Protein AF-A0A7S0BZM5-F1 (afdb_monomer_lite)

Organism: NCBI:txid420281

Secondary structure (DSSP, 8-state):
-HHHHHHHHHHHHHHHHTTSTTSTT----HHHHHHHHHHHHHHH-TT-HHHHHHHHHHHHHHHHHT---HHHHHHHHHH-HHHHHHHTTT-SS--S--GGGGTT--------

Structure (mmCIF, N/CA/C/O backbone):
data_AF-A0A7S0BZM5-F1
#
_entry.id   AF-A0A7S0BZM5-F1
#
loop_
_atom_site.group_PDB
_atom_site.id
_atom_site.type_symbol
_atom_site.label_atom_id
_atom_site.label_alt_id
_atom_site.label_comp_id
_atom_site.label_asym_id
_atom_site.label_entity_id
_atom_site.label_seq_id
_atom_site.pdbx_PDB_ins_code
_atom_site.Cartn_x
_atom_site.Cartn_y
_atom_site.Cartn_z
_atom_site.occupancy
_atom_site.B_iso_or_equiv
_atom_site.auth_seq_id
_atom_site.auth_comp_id
_atom_site.auth_asym_id
_atom_site.auth_atom_id
_atom_site.pdbx_PDB_model_num
ATOM 1 N N . VAL A 1 1 ? 17.561 -8.204 4.318 1.00 51.75 1 VAL A N 1
ATOM 2 C CA . VAL A 1 1 ? 16.799 -9.298 4.982 1.00 51.75 1 VAL A CA 1
ATOM 3 C C . VAL A 1 1 ? 16.460 -8.998 6.454 1.00 51.75 1 VAL A C 1
ATOM 5 O O . VAL A 1 1 ? 15.329 -9.245 6.838 1.00 51.75 1 VAL A O 1
ATOM 8 N N . LYS A 1 2 ? 17.352 -8.387 7.263 1.00 37.03 2 LYS A N 1
ATOM 9 C CA . LYS A 1 2 ? 17.052 -7.979 8.663 1.00 37.03 2 LYS A CA 1
ATOM 10 C C . LYS A 1 2 ? 15.976 -6.877 8.806 1.00 37.03 2 LYS A C 1
ATOM 12 O O . LYS A 1 2 ? 15.075 -7.032 9.615 1.00 37.03 2 LYS A O 1
ATOM 17 N N . ALA A 1 3 ? 16.009 -5.824 7.982 1.00 40.66 3 ALA A N 1
ATOM 18 C CA . ALA A 1 3 ? 15.032 -4.719 8.043 1.00 40.66 3 ALA A CA 1
ATOM 19 C C . ALA A 1 3 ? 13.592 -5.119 7.660 1.00 40.66 3 ALA A C 1
ATOM 21 O O . ALA A 1 3 ? 12.631 -4.592 8.205 1.00 40.66 3 ALA A O 1
ATOM 22 N N . MET A 1 4 ? 13.443 -6.089 6.752 1.00 46.62 4 MET A N 1
ATOM 23 C CA . MET A 1 4 ? 12.135 -6.615 6.342 1.00 46.62 4 MET A CA 1
ATOM 24 C C . MET A 1 4 ? 11.467 -7.380 7.483 1.00 46.62 4 MET A C 1
ATOM 26 O O . MET A 1 4 ? 10.279 -7.198 7.710 1.00 46.62 4 MET A O 1
ATOM 30 N N . ARG A 1 5 ? 12.266 -8.161 8.225 1.00 43.22 5 ARG A N 1
ATOM 31 C CA . ARG A 1 5 ? 11.837 -8.862 9.433 1.00 43.22 5 ARG A CA 1
ATOM 32 C C . ARG A 1 5 ? 11.367 -7.857 10.482 1.00 43.22 5 ARG A C 1
ATOM 34 O O . ARG A 1 5 ? 10.236 -7.963 10.909 1.00 43.22 5 ARG A O 1
ATOM 41 N N . ILE A 1 6 ? 12.129 -6.784 10.716 1.00 57.06 6 ILE A N 1
ATOM 42 C CA . ILE A 1 6 ? 11.744 -5.692 11.627 1.00 57.06 6 ILE A CA 1
ATOM 43 C C . ILE A 1 6 ? 10.396 -5.057 11.248 1.00 57.06 6 ILE A C 1
ATOM 45 O O . ILE A 1 6 ? 9.588 -4.816 12.126 1.00 57.06 6 ILE A O 1
ATOM 49 N N . ALA A 1 7 ? 10.106 -4.800 9.971 1.00 53.62 7 ALA A N 1
ATOM 50 C CA . ALA A 1 7 ? 8.837 -4.174 9.580 1.00 53.62 7 ALA A CA 1
ATOM 51 C C . ALA A 1 7 ? 7.621 -5.106 9.761 1.00 53.62 7 ALA A C 1
ATOM 53 O O . ALA A 1 7 ? 6.567 -4.666 10.223 1.00 53.62 7 ALA A O 1
ATOM 54 N N . THR A 1 8 ? 7.761 -6.391 9.416 1.00 55.53 8 THR A N 1
ATOM 55 C CA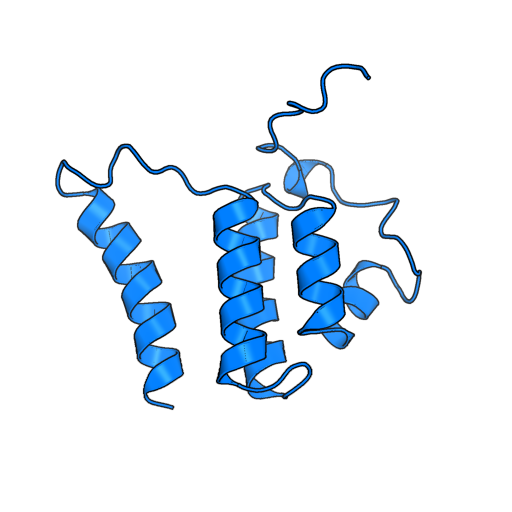 . THR A 1 8 ? 6.720 -7.401 9.672 1.00 55.53 8 THR A CA 1
ATOM 56 C C . THR A 1 8 ? 6.585 -7.732 11.151 1.00 55.53 8 THR A C 1
ATOM 58 O O . THR A 1 8 ? 5.463 -7.897 11.612 1.00 55.53 8 THR A O 1
ATOM 61 N N . ASP A 1 9 ? 7.696 -7.772 11.884 1.00 60.94 9 ASP A N 1
ATOM 62 C CA . ASP A 1 9 ? 7.731 -7.984 13.328 1.00 60.94 9 ASP A CA 1
ATOM 63 C C . ASP A 1 9 ? 7.086 -6.783 14.022 1.00 60.94 9 ASP A C 1
ATOM 65 O O . ASP A 1 9 ? 6.233 -6.984 14.861 1.00 60.94 9 ASP A O 1
ATOM 69 N N . VAL A 1 10 ? 7.331 -5.542 13.583 1.00 65.12 10 VAL A N 1
ATOM 70 C CA . VAL A 1 10 ? 6.640 -4.347 14.098 1.00 65.12 10 VAL A CA 1
ATOM 71 C C . VAL A 1 10 ? 5.140 -4.404 13.820 1.00 65.12 10 VAL A C 1
ATOM 73 O O . VAL A 1 10 ? 4.361 -4.132 14.719 1.00 65.12 10 VAL A O 1
ATOM 76 N N . LEU A 1 11 ? 4.691 -4.780 12.620 1.00 63.09 11 LEU A N 1
ATOM 77 C CA . LEU A 1 11 ? 3.250 -4.901 12.349 1.00 63.09 11 LEU A CA 1
ATOM 78 C C . LEU A 1 11 ? 2.596 -6.032 13.160 1.00 63.09 11 LEU A C 1
ATOM 80 O O . LEU A 1 11 ? 1.494 -5.860 13.677 1.00 63.09 11 LEU A O 1
ATOM 84 N N . HIS A 1 12 ? 3.280 -7.166 13.299 1.00 65.00 12 HIS A N 1
ATOM 85 C CA . HIS A 1 12 ? 2.820 -8.306 14.086 1.00 65.00 12 HIS A CA 1
ATOM 86 C C . HIS A 1 12 ? 2.843 -8.011 15.594 1.00 65.00 12 HIS A C 1
ATOM 88 O O . HIS A 1 12 ? 1.918 -8.377 16.314 1.00 65.00 12 HIS A O 1
ATOM 94 N N . ASP A 1 13 ? 3.858 -7.302 16.076 1.00 63.62 13 ASP A N 1
ATOM 95 C CA . ASP A 1 13 ? 4.014 -6.894 17.469 1.00 63.62 13 ASP A CA 1
ATOM 96 C C . ASP A 1 13 ? 3.046 -5.768 17.821 1.00 63.62 13 ASP A C 1
ATOM 98 O O . ASP A 1 13 ? 2.516 -5.775 18.924 1.00 63.62 13 ASP A O 1
ATOM 102 N N . LEU A 1 14 ? 2.721 -4.864 16.892 1.00 59.38 14 LEU A N 1
ATOM 103 C CA . LEU A 1 14 ? 1.639 -3.890 17.061 1.00 59.38 14 LEU A CA 1
ATOM 104 C C . LEU A 1 14 ? 0.271 -4.583 17.174 1.00 59.38 14 LEU A C 1
ATOM 106 O O . LEU A 1 14 ? -0.556 -4.171 17.983 1.00 59.38 14 LEU A O 1
ATOM 110 N N . GLU A 1 15 ? 0.037 -5.661 16.423 1.00 66.31 15 GLU A N 1
ATOM 111 C CA . GLU A 1 15 ? -1.195 -6.462 16.506 1.00 66.31 15 GLU A CA 1
ATOM 112 C C . GLU A 1 15 ? -1.262 -7.313 17.777 1.00 66.31 15 GLU A C 1
ATOM 114 O O . GLU A 1 15 ? -2.311 -7.409 18.415 1.00 66.31 15 GLU A O 1
ATOM 119 N N . LYS A 1 16 ? -0.134 -7.889 18.194 1.00 62.94 16 LYS A N 1
ATOM 120 C CA . LYS A 1 16 ? -0.024 -8.662 19.432 1.00 62.94 16 LYS A CA 1
ATOM 121 C C . LYS A 1 16 ? -0.133 -7.760 20.666 1.00 62.94 16 LYS A C 1
ATOM 123 O O . LYS A 1 16 ? -0.855 -8.090 21.603 1.00 62.94 16 LYS A O 1
ATOM 128 N N . ALA A 1 17 ? 0.522 -6.601 20.654 1.00 50.91 17 ALA A N 1
ATOM 129 C CA . ALA A 1 17 ? 0.474 -5.611 21.729 1.00 50.91 17 ALA A CA 1
ATOM 130 C C . ALA A 1 17 ? -0.850 -4.829 21.773 1.00 50.91 17 ALA A C 1
ATOM 132 O O . ALA A 1 17 ? -1.180 -4.268 22.816 1.00 50.91 17 ALA A O 1
ATOM 133 N N . ALA A 1 18 ? -1.671 -4.857 20.716 1.00 50.94 18 ALA A N 1
ATOM 134 C CA . ALA A 1 18 ? -3.063 -4.399 20.779 1.00 50.94 18 ALA A CA 1
ATOM 135 C C . ALA A 1 18 ? -3.930 -5.226 21.755 1.00 50.94 18 ALA A C 1
ATOM 137 O O . ALA A 1 18 ? -4.983 -4.751 22.175 1.00 50.94 18 ALA A O 1
ATOM 138 N N . SER A 1 19 ? -3.465 -6.411 22.182 1.00 52.66 19 SER A N 1
ATOM 139 C CA . SER A 1 19 ? -4.069 -7.181 23.284 1.00 52.66 19 SER A CA 1
ATOM 140 C C . SER A 1 19 ? -3.667 -6.673 24.682 1.00 52.66 19 SER A C 1
ATOM 142 O O . SER A 1 19 ? -4.241 -7.109 25.676 1.00 52.66 19 SER A O 1
ATOM 144 N N . THR A 1 20 ? -2.730 -5.721 24.776 1.00 48.94 20 THR A N 1
ATOM 145 C CA . THR A 1 20 ? -2.218 -5.142 26.028 1.00 48.94 20 THR A CA 1
ATOM 146 C C . THR A 1 20 ? -2.551 -3.648 26.080 1.00 48.94 20 THR A C 1
ATOM 148 O O . THR A 1 20 ? -1.746 -2.814 25.686 1.00 48.94 20 THR A O 1
ATOM 151 N N . THR A 1 21 ? -3.774 -3.337 26.518 1.00 51.34 21 THR A N 1
ATOM 152 C CA . THR A 1 21 ? -4.367 -2.108 27.116 1.00 51.34 21 THR A CA 1
ATOM 153 C C . THR A 1 21 ? -3.989 -0.679 26.641 1.00 51.34 21 THR A C 1
ATOM 155 O O . THR A 1 21 ? -4.788 0.225 26.857 1.00 51.34 21 THR A O 1
ATOM 158 N N . VAL A 1 22 ? -2.864 -0.412 25.967 1.00 52.69 22 VAL A N 1
ATOM 159 C CA . VAL A 1 22 ? -2.403 0.945 25.589 1.00 52.69 22 VAL A CA 1
ATOM 160 C C . VAL A 1 22 ? -2.477 1.200 24.072 1.00 52.69 22 VAL A C 1
ATOM 162 O O . VAL A 1 22 ? -2.728 2.328 23.657 1.00 52.69 22 VAL A O 1
ATOM 165 N N . ILE A 1 23 ? -2.354 0.162 23.230 1.00 49.97 23 ILE A N 1
ATOM 166 C CA . ILE A 1 23 ? -2.430 0.275 21.750 1.00 49.97 23 ILE A CA 1
ATOM 167 C C . ILE A 1 23 ? -3.859 0.046 21.217 1.00 49.97 23 ILE A C 1
ATOM 169 O O . ILE A 1 23 ? -4.149 0.322 20.055 1.00 49.97 23 ILE A O 1
ATOM 173 N N . SER A 1 24 ? -4.804 -0.370 22.068 1.00 49.62 24 SER A N 1
ATOM 174 C CA . SER A 1 24 ? -6.212 -0.588 21.681 1.00 49.62 24 SER A CA 1
ATOM 175 C C . SER A 1 24 ? -6.929 0.678 21.176 1.00 49.62 24 SER A C 1
ATOM 177 O O . SER A 1 24 ? -8.008 0.590 20.587 1.00 49.62 24 SER A O 1
ATOM 179 N N . THR A 1 25 ? -6.327 1.855 21.369 1.00 53.38 25 THR A N 1
ATOM 180 C CA . THR A 1 25 ? -6.855 3.150 20.922 1.00 53.38 25 THR A CA 1
ATOM 181 C C . THR A 1 25 ? -6.423 3.532 19.503 1.00 53.38 25 THR A C 1
ATOM 183 O O . THR A 1 25 ? -7.116 4.317 18.852 1.00 53.38 25 THR A O 1
ATOM 186 N N . VAL A 1 26 ? -5.328 2.967 18.975 1.00 61.41 26 VAL A N 1
ATOM 187 C CA . VAL A 1 26 ? -4.790 3.328 17.653 1.00 61.41 26 VAL A CA 1
ATOM 188 C C . VAL A 1 26 ? -5.325 2.365 16.599 1.00 61.41 26 VAL A C 1
ATOM 190 O O . VAL A 1 26 ? -4.745 1.320 16.310 1.00 61.41 26 VAL A O 1
ATOM 193 N N . LYS A 1 27 ? -6.465 2.719 16.001 1.00 74.12 27 LYS A N 1
ATOM 194 C CA . LYS A 1 27 ? -7.011 1.977 14.859 1.00 74.12 27 LYS A CA 1
ATOM 195 C C . LYS A 1 27 ? -6.188 2.266 13.593 1.00 74.12 27 LYS A C 1
ATOM 197 O O . LYS A 1 27 ? -5.890 3.436 13.335 1.00 74.12 27 LYS A O 1
ATOM 202 N N 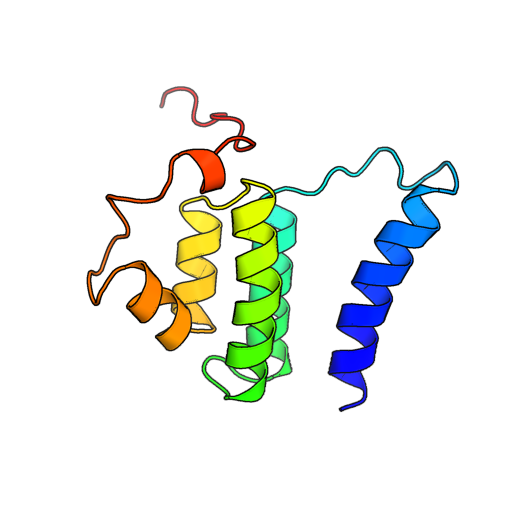. PRO A 1 28 ? -5.864 1.246 12.773 1.00 79.12 28 PRO A N 1
ATOM 203 C CA . PRO A 1 28 ? -5.269 1.455 11.458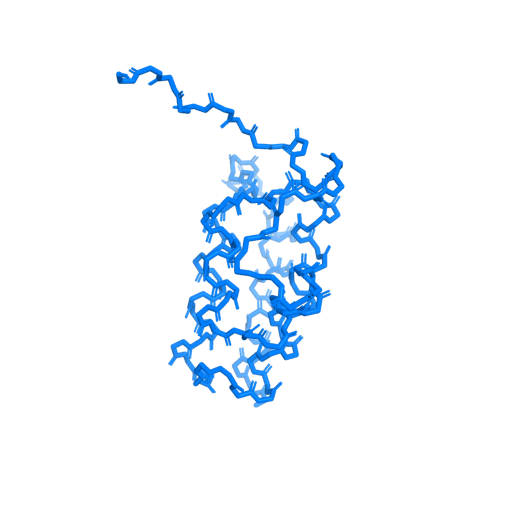 1.00 79.12 28 PRO A CA 1
ATOM 204 C C . PRO A 1 28 ? -6.083 2.450 10.621 1.00 79.12 28 PRO A C 1
ATOM 206 O O . PRO A 1 28 ? -7.311 2.485 10.698 1.00 79.12 28 PRO A O 1
ATOM 209 N N . ASN A 1 29 ? -5.399 3.260 9.817 1.00 87.31 29 ASN A N 1
ATOM 210 C CA . ASN A 1 29 ? -6.012 4.206 8.890 1.00 87.31 29 ASN A CA 1
ATOM 211 C C . ASN A 1 29 ? -5.128 4.386 7.645 1.00 87.31 29 ASN A C 1
ATOM 213 O O . ASN A 1 29 ? -4.001 3.887 7.586 1.00 87.31 29 ASN A O 1
ATOM 217 N N . GLN A 1 30 ? -5.625 5.122 6.651 1.00 89.38 30 GLN A N 1
ATOM 218 C CA . GLN A 1 30 ? -4.911 5.385 5.399 1.00 89.38 30 GLN A CA 1
ATOM 219 C C . GLN A 1 30 ? -3.551 6.081 5.602 1.00 89.38 30 GLN A C 1
ATOM 221 O O . GLN A 1 30 ? -2.618 5.846 4.836 1.00 89.38 30 GLN A O 1
ATOM 226 N N . ILE A 1 31 ? -3.407 6.893 6.658 1.00 89.50 31 ILE A N 1
ATOM 227 C CA . ILE A 1 31 ? -2.159 7.606 6.962 1.00 89.50 31 ILE A CA 1
ATOM 228 C C . ILE A 1 31 ? -1.079 6.625 7.407 1.00 89.50 31 ILE A C 1
ATOM 230 O O . ILE A 1 31 ? 0.033 6.680 6.896 1.00 89.50 31 ILE A O 1
ATOM 234 N N . ILE A 1 32 ? -1.411 5.683 8.293 1.00 89.38 32 ILE A N 1
ATOM 235 C CA . ILE A 1 32 ? -0.478 4.645 8.754 1.00 89.38 32 ILE A CA 1
ATOM 236 C C . ILE A 1 32 ? 0.038 3.827 7.566 1.00 89.38 32 ILE A C 1
ATOM 238 O O . ILE A 1 32 ? 1.246 3.637 7.423 1.00 89.38 32 ILE A O 1
ATOM 242 N N . TYR A 1 33 ? -0.863 3.399 6.677 1.00 92.56 33 TYR A N 1
ATOM 243 C CA . TYR A 1 33 ? -0.486 2.658 5.473 1.00 92.56 33 TYR A CA 1
ATOM 244 C C . TYR A 1 33 ? 0.411 3.475 4.538 1.00 92.56 33 TYR A C 1
ATOM 246 O O . TYR A 1 33 ? 1.458 2.984 4.118 1.00 92.56 33 TYR A O 1
ATOM 254 N N . GLY A 1 34 ? 0.050 4.724 4.236 1.00 93.38 34 GLY A N 1
ATOM 255 C CA . GLY A 1 34 ? 0.877 5.575 3.380 1.00 93.38 34 GLY A CA 1
ATOM 256 C C . GLY A 1 34 ? 2.253 5.857 3.985 1.00 93.38 34 GLY A C 1
ATOM 257 O O . GLY A 1 34 ? 3.258 5.693 3.301 1.00 93.38 34 GLY A O 1
ATOM 258 N N . THR A 1 35 ? 2.338 6.169 5.278 1.00 92.62 35 THR A N 1
ATOM 259 C CA . THR A 1 35 ? 3.624 6.358 5.969 1.00 92.62 35 THR A CA 1
ATOM 260 C C . THR A 1 35 ? 4.486 5.098 5.904 1.00 92.62 35 THR A C 1
ATOM 262 O O . THR A 1 35 ? 5.687 5.182 5.642 1.00 92.62 35 THR A O 1
ATOM 265 N N . PHE A 1 36 ? 3.885 3.916 6.067 1.00 92.50 36 PHE A N 1
ATOM 266 C CA . PHE A 1 36 ? 4.595 2.648 5.911 1.00 92.50 36 PHE A CA 1
ATOM 267 C C . PHE A 1 36 ? 5.156 2.473 4.491 1.00 92.50 36 PHE A C 1
ATOM 269 O O . PHE A 1 36 ? 6.324 2.114 4.324 1.00 92.50 36 PHE A O 1
ATOM 276 N N . PHE A 1 37 ? 4.363 2.757 3.454 1.00 95.31 37 PHE A N 1
ATOM 277 C CA . PHE A 1 37 ? 4.822 2.670 2.063 1.00 95.31 37 PHE A CA 1
ATOM 278 C C . PHE A 1 37 ? 5.940 3.673 1.757 1.00 95.31 37 PHE A C 1
ATOM 280 O O . PHE A 1 37 ? 6.904 3.325 1.073 1.00 95.31 37 PHE A O 1
ATOM 287 N N . GLN A 1 38 ? 5.858 4.884 2.309 1.00 94.81 38 GLN A N 1
ATOM 288 C CA . GLN A 1 38 ? 6.901 5.897 2.173 1.00 94.81 38 GLN A CA 1
ATOM 289 C C . GLN A 1 38 ? 8.206 5.456 2.845 1.00 94.81 38 GLN A C 1
ATOM 291 O O . GLN A 1 38 ? 9.277 5.548 2.246 1.00 94.81 38 GLN A O 1
ATOM 296 N N . ALA A 1 39 ? 8.124 4.890 4.053 1.00 92.69 39 ALA A N 1
ATOM 297 C CA . ALA A 1 39 ? 9.278 4.312 4.736 1.00 92.69 39 ALA A CA 1
ATOM 298 C C . ALA A 1 39 ? 9.911 3.175 3.918 1.00 92.69 39 ALA A C 1
ATOM 300 O O . ALA A 1 39 ? 11.134 3.120 3.790 1.00 92.69 39 ALA A O 1
ATOM 301 N N . CYS A 1 40 ? 9.097 2.310 3.303 1.00 92.56 40 CYS A N 1
ATOM 302 C CA . CYS A 1 40 ? 9.592 1.262 2.410 1.00 92.56 40 CYS A CA 1
ATOM 303 C C . CYS A 1 40 ? 10.396 1.848 1.243 1.00 92.56 40 CYS A C 1
ATOM 305 O O . CYS A 1 40 ? 11.510 1.398 0.976 1.00 92.56 40 CYS A O 1
ATOM 307 N N . GLY A 1 41 ? 9.850 2.866 0.575 1.00 93.75 41 GLY A N 1
ATOM 308 C CA . GLY A 1 41 ? 10.516 3.556 -0.525 1.00 93.75 41 GLY A CA 1
ATOM 309 C C . GLY A 1 41 ? 11.827 4.221 -0.118 1.00 93.75 41 GLY A C 1
ATOM 310 O O . GLY A 1 41 ? 12.837 4.051 -0.796 1.00 93.75 41 GLY A O 1
ATOM 311 N N . ASN A 1 42 ? 11.833 4.915 1.019 1.00 92.94 42 ASN A N 1
ATOM 312 C CA . ASN A 1 42 ? 13.012 5.625 1.512 1.00 92.94 42 ASN A CA 1
ATOM 313 C C . ASN A 1 42 ? 14.133 4.674 1.956 1.00 92.94 42 ASN A C 1
ATOM 315 O O . ASN A 1 42 ? 15.302 4.948 1.708 1.00 92.94 42 ASN A O 1
ATOM 319 N N . LEU A 1 43 ? 13.794 3.554 2.603 1.00 92.00 43 LEU A N 1
ATOM 320 C CA . LEU A 1 43 ? 14.783 2.633 3.175 1.00 92.00 43 LEU A CA 1
ATOM 321 C C . LEU A 1 43 ? 15.309 1.598 2.175 1.00 92.00 43 LEU A C 1
ATOM 323 O O . LEU A 1 43 ? 16.441 1.140 2.308 1.00 92.00 43 LEU A O 1
ATOM 327 N N . MET A 1 44 ? 14.490 1.183 1.206 1.00 91.75 44 MET A N 1
ATOM 328 C CA . MET A 1 44 ? 14.841 0.123 0.249 1.00 91.75 44 MET A CA 1
ATOM 329 C C . MET A 1 44 ? 15.038 0.636 -1.181 1.00 91.75 44 MET A C 1
ATOM 331 O O . MET A 1 44 ? 15.326 -0.161 -2.075 1.00 91.75 44 MET A O 1
ATOM 335 N N . GLY A 1 45 ? 14.855 1.936 -1.411 1.00 91.69 45 GLY A N 1
ATOM 336 C CA . GLY A 1 45 ? 14.841 2.546 -2.735 1.00 91.69 45 GLY A CA 1
ATOM 337 C C . GLY A 1 45 ? 13.483 2.402 -3.426 1.00 91.69 45 GLY A C 1
ATOM 338 O O . GLY A 1 45 ? 12.943 1.302 -3.579 1.00 91.69 45 GLY A O 1
ATOM 339 N N . SER A 1 46 ? 12.931 3.528 -3.875 1.00 94.75 46 SER A N 1
ATOM 340 C CA . SER A 1 46 ? 11.691 3.575 -4.655 1.00 94.75 46 SER A CA 1
ATOM 341 C C . SER A 1 46 ? 11.807 2.729 -5.922 1.00 94.75 46 SER A C 1
ATOM 343 O O . SER A 1 46 ? 12.782 2.828 -6.662 1.00 94.75 46 SER A O 1
ATOM 345 N N . GLY A 1 47 ? 10.806 1.888 -6.181 1.00 91.19 47 GLY A N 1
ATOM 346 C CA . GLY A 1 47 ? 10.774 1.017 -7.354 1.00 91.19 47 GLY A CA 1
ATOM 347 C C . GLY A 1 47 ? 11.699 -0.201 -7.284 1.00 91.19 47 GLY A C 1
ATOM 348 O O . GLY A 1 47 ? 11.663 -1.020 -8.203 1.00 91.19 47 GLY A O 1
ATOM 349 N N . SER A 1 48 ? 12.476 -0.386 -6.206 1.00 94.56 48 SER A N 1
ATOM 350 C CA . SER A 1 48 ? 13.260 -1.612 -6.032 1.00 94.56 48 SER A CA 1
ATOM 351 C C . SER A 1 48 ? 12.346 -2.838 -5.950 1.00 94.56 48 SER A C 1
ATOM 353 O O . SER A 1 48 ? 11.165 -2.757 -5.579 1.00 94.56 48 SER A O 1
ATOM 355 N N . ARG A 1 49 ? 12.875 -4.008 -6.324 1.00 94.00 49 ARG A N 1
ATOM 356 C CA . ARG A 1 49 ? 12.102 -5.257 -6.358 1.00 94.00 49 ARG A CA 1
ATOM 357 C C . ARG A 1 49 ? 11.602 -5.628 -4.963 1.00 94.00 49 ARG A C 1
ATOM 359 O O . ARG A 1 49 ? 10.473 -6.092 -4.816 1.00 94.00 49 ARG A O 1
ATOM 366 N N . GLU A 1 50 ? 12.435 -5.425 -3.954 1.00 91.81 50 GLU A N 1
ATOM 367 C CA . GLU A 1 50 ? 12.168 -5.691 -2.544 1.00 91.81 50 GLU A CA 1
ATOM 368 C C . GLU A 1 50 ? 11.077 -4.758 -2.015 1.00 91.81 50 GLU A C 1
ATOM 370 O O . GLU A 1 50 ? 10.098 -5.235 -1.438 1.00 91.81 50 GLU A O 1
ATOM 375 N N . CYS A 1 51 ? 11.197 -3.456 -2.293 1.00 92.25 51 CYS A N 1
ATOM 376 C CA . CYS A 1 51 ? 10.197 -2.458 -1.926 1.00 92.25 51 CYS A CA 1
ATOM 377 C C . CYS A 1 51 ? 8.845 -2.756 -2.578 1.00 92.25 51 CYS A C 1
ATOM 379 O O . CYS A 1 51 ? 7.826 -2.861 -1.897 1.00 92.25 51 CYS A O 1
ATOM 381 N N . THR A 1 52 ? 8.847 -3.012 -3.887 1.00 94.44 52 THR A N 1
ATOM 382 C CA . THR A 1 52 ? 7.641 -3.333 -4.659 1.00 94.44 52 THR A CA 1
ATOM 383 C C . THR A 1 52 ? 6.938 -4.580 -4.121 1.00 94.44 52 THR A C 1
ATOM 385 O O . THR A 1 52 ? 5.714 -4.591 -3.994 1.00 94.44 52 THR A O 1
ATOM 388 N N . LYS A 1 53 ? 7.690 -5.637 -3.777 1.00 93.19 53 LYS A N 1
ATOM 389 C CA . LYS A 1 53 ? 7.125 -6.857 -3.179 1.00 93.19 53 LYS A CA 1
ATOM 390 C C . LYS A 1 53 ? 6.477 -6.577 -1.825 1.00 93.19 53 LYS A C 1
ATOM 392 O O . LYS A 1 53 ? 5.369 -7.054 -1.595 1.00 93.19 53 LYS A O 1
ATOM 397 N N . LEU A 1 54 ? 7.141 -5.815 -0.955 1.00 91.44 54 LEU A N 1
ATOM 398 C CA . LEU A 1 54 ? 6.619 -5.516 0.378 1.00 91.44 54 LEU A CA 1
ATOM 399 C C . LEU A 1 54 ? 5.387 -4.610 0.312 1.00 91.44 54 LEU A C 1
ATOM 401 O O . LEU A 1 54 ? 4.360 -4.931 0.909 1.00 91.44 54 LEU A O 1
ATOM 405 N N . ILE A 1 55 ? 5.463 -3.530 -0.472 1.00 94.75 55 ILE A N 1
ATOM 406 C CA . ILE A 1 55 ? 4.331 -2.627 -0.699 1.00 94.75 55 ILE A CA 1
ATOM 407 C C . ILE A 1 55 ? 3.151 -3.410 -1.262 1.00 94.75 55 ILE A C 1
ATOM 409 O O . ILE A 1 55 ? 2.047 -3.221 -0.777 1.00 94.75 55 ILE A O 1
ATOM 413 N N . LYS A 1 56 ? 3.356 -4.336 -2.207 1.00 95.38 56 LYS A N 1
ATOM 414 C CA . LYS A 1 56 ? 2.269 -5.173 -2.733 1.00 95.38 56 LYS A CA 1
ATOM 415 C C . LYS A 1 56 ? 1.543 -5.949 -1.625 1.00 95.38 56 LYS A C 1
ATOM 417 O O . LYS A 1 56 ? 0.323 -5.879 -1.550 1.00 95.38 56 LYS A O 1
ATOM 422 N N . VAL A 1 57 ? 2.278 -6.659 -0.766 1.00 93.94 57 VAL A N 1
ATOM 423 C CA . VAL A 1 57 ? 1.685 -7.478 0.310 1.00 93.94 57 VAL A CA 1
ATOM 424 C C . VAL A 1 57 ? 0.887 -6.614 1.287 1.00 93.94 57 VAL A C 1
ATOM 426 O O . VAL A 1 57 ? -0.247 -6.937 1.635 1.00 93.94 57 VAL A O 1
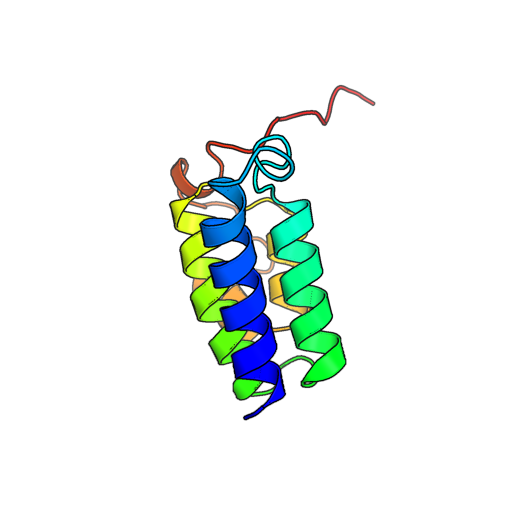ATOM 429 N N . VAL A 1 58 ? 1.461 -5.491 1.715 1.00 93.31 58 VAL A N 1
ATOM 430 C CA . VAL A 1 58 ? 0.809 -4.607 2.690 1.00 93.31 58 VAL A CA 1
ATOM 431 C C . VAL A 1 58 ? -0.326 -3.802 2.045 1.00 93.31 58 VAL A C 1
ATOM 433 O O . VAL A 1 58 ? -1.336 -3.529 2.691 1.00 93.31 58 VAL A O 1
ATOM 436 N N . PHE A 1 59 ? -0.226 -3.485 0.755 1.00 94.56 59 PHE A N 1
ATOM 437 C CA . PHE A 1 59 ? -1.301 -2.866 -0.011 1.00 94.56 59 PHE A CA 1
ATOM 438 C C . PHE A 1 59 ? -2.504 -3.799 -0.168 1.00 94.56 59 PHE A C 1
ATOM 440 O O . PHE A 1 59 ? -3.631 -3.344 0.007 1.00 94.56 59 PHE A O 1
ATOM 447 N N . ASP A 1 60 ? -2.299 -5.098 -0.407 1.00 93.25 60 ASP A N 1
ATOM 448 C CA . ASP A 1 60 ? -3.399 -6.074 -0.425 1.00 93.25 60 ASP A CA 1
ATOM 449 C C . ASP A 1 60 ? -4.148 -6.075 0.924 1.00 93.25 60 ASP A C 1
ATOM 451 O O . ASP A 1 60 ? -5.381 -6.094 0.957 1.00 93.25 60 ASP A O 1
ATOM 455 N N . ARG A 1 61 ? -3.423 -5.940 2.044 1.00 90.88 61 ARG A N 1
ATOM 456 C CA . ARG A 1 61 ? -4.025 -5.786 3.378 1.00 90.88 61 ARG A CA 1
ATOM 457 C C . ARG A 1 61 ? -4.780 -4.462 3.531 1.00 90.88 61 ARG A C 1
ATOM 459 O O . ARG A 1 61 ? -5.907 -4.458 4.025 1.00 90.88 61 ARG A O 1
ATOM 466 N N . CYS A 1 62 ? -4.206 -3.358 3.056 1.00 93.12 62 CYS A N 1
ATOM 467 C CA . CYS A 1 62 ? -4.858 -2.046 3.014 1.00 93.12 62 CYS A CA 1
ATOM 468 C C . CYS A 1 62 ? -6.192 -2.099 2.241 1.00 93.12 62 CYS A C 1
ATOM 470 O O . CYS A 1 62 ? -7.211 -1.593 2.720 1.00 93.12 62 CYS A O 1
ATOM 472 N N . CYS A 1 63 ? -6.213 -2.795 1.098 1.00 93.94 63 CYS A N 1
ATOM 473 C CA . CYS A 1 63 ? -7.411 -3.045 0.294 1.00 93.94 63 CYS A CA 1
ATOM 474 C C . CYS A 1 63 ? -8.459 -3.852 1.060 1.00 93.94 63 CYS A C 1
ATOM 476 O O . CYS A 1 63 ? -9.624 -3.463 1.120 1.00 93.94 63 CYS A O 1
ATOM 478 N N . GLN A 1 64 ? -8.047 -4.970 1.664 1.00 92.44 64 GLN A N 1
ATOM 479 C CA . GLN A 1 64 ? -8.937 -5.844 2.430 1.00 92.44 64 GLN A CA 1
ATOM 480 C C . GLN A 1 64 ? -9.547 -5.139 3.633 1.00 92.44 64 GLN A C 1
ATOM 482 O O . GLN A 1 64 ? -10.696 -5.413 3.973 1.00 92.4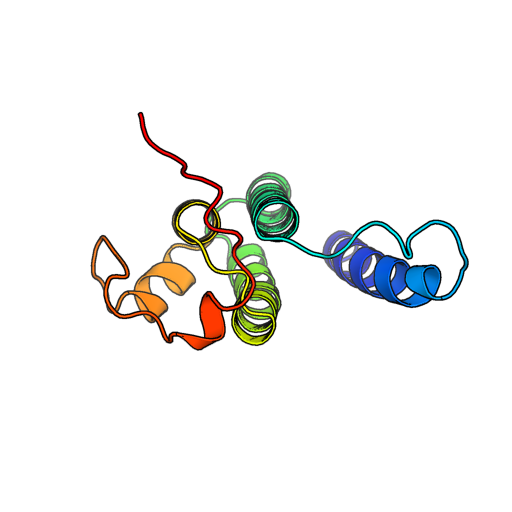4 64 GLN A O 1
ATOM 487 N N . GLN A 1 65 ? -8.790 -4.251 4.279 1.00 91.25 65 GLN A N 1
ATOM 488 C CA . GLN A 1 65 ? -9.250 -3.477 5.423 1.00 91.25 65 GLN A CA 1
ATOM 489 C C . GLN A 1 65 ? -10.050 -2.234 5.028 1.00 91.25 65 GLN A C 1
ATOM 491 O O . GLN A 1 65 ? -10.794 -1.728 5.862 1.00 91.25 65 GLN A O 1
ATOM 496 N N . GLY A 1 66 ? -9.976 -1.785 3.776 1.00 93.94 66 GLY A N 1
ATOM 497 C CA . GLY A 1 66 ? -10.812 -0.701 3.272 1.00 93.94 66 GLY A CA 1
ATOM 498 C C . GLY A 1 66 ? -10.263 0.705 3.498 1.00 93.94 66 GLY A C 1
ATOM 499 O O . GLY A 1 66 ? -11.057 1.627 3.688 1.00 93.94 66 GLY A O 1
ATOM 500 N N . TYR A 1 67 ? -8.937 0.860 3.504 1.00 94.31 67 TYR A N 1
ATOM 501 C CA . TYR A 1 67 ? -8.241 2.123 3.783 1.00 94.31 67 TYR A CA 1
ATOM 502 C C . TYR A 1 67 ? -7.541 2.731 2.550 1.00 94.31 67 TYR A C 1
ATOM 504 O O . TYR A 1 67 ? -6.586 3.490 2.697 1.00 94.31 67 TYR A O 1
ATOM 512 N N . VAL A 1 68 ? -7.979 2.404 1.329 1.00 94.00 68 VAL A N 1
ATOM 513 C CA . VAL A 1 68 ? -7.335 2.856 0.080 1.00 94.00 68 VAL A CA 1
ATOM 514 C C . VAL A 1 68 ? -7.908 4.188 -0.399 1.00 94.00 68 VAL A C 1
ATOM 516 O O . VAL A 1 68 ? -8.932 4.232 -1.082 1.00 94.00 68 VAL A O 1
ATOM 519 N N . ASP A 1 69 ? -7.238 5.290 -0.088 1.00 92.25 69 ASP A N 1
ATOM 520 C CA . ASP A 1 69 ? -7.620 6.630 -0.537 1.00 92.25 69 ASP A CA 1
ATOM 521 C C . ASP A 1 69 ? -6.659 7.187 -1.606 1.00 92.25 69 ASP A C 1
ATOM 523 O O . ASP A 1 69 ? -5.744 6.508 -2.078 1.00 92.25 69 ASP A O 1
ATOM 527 N N . ASP A 1 70 ? -6.873 8.440 -2.016 1.00 91.62 70 ASP A N 1
ATOM 528 C CA . ASP A 1 70 ? -6.003 9.099 -2.998 1.00 91.62 70 ASP A CA 1
ATOM 529 C C . ASP A 1 70 ? -4.564 9.259 -2.482 1.00 91.62 70 ASP A C 1
ATOM 531 O O . ASP A 1 70 ? -3.622 9.211 -3.274 1.00 91.62 70 ASP A O 1
ATOM 535 N N . PHE A 1 71 ? -4.382 9.440 -1.167 1.00 92.00 71 PHE A N 1
ATOM 536 C CA . PHE A 1 71 ? -3.060 9.538 -0.553 1.00 92.00 71 PHE A CA 1
ATOM 537 C C . PHE A 1 71 ? -2.310 8.212 -0.665 1.00 92.00 71 PHE A C 1
ATOM 539 O O . PHE A 1 71 ? -1.203 8.181 -1.199 1.00 92.00 71 PHE A O 1
ATOM 546 N N . VAL A 1 72 ? -2.932 7.107 -0.260 1.00 94.62 72 VAL A N 1
ATOM 547 C CA . VAL A 1 72 ? -2.356 5.766 -0.382 1.00 94.62 72 VAL A CA 1
ATOM 548 C C . VAL A 1 72 ? -1.984 5.458 -1.835 1.00 94.62 72 VAL A C 1
ATOM 550 O O . VAL A 1 72 ? -0.869 5.012 -2.102 1.00 94.62 72 VAL A O 1
ATOM 553 N N . LEU A 1 73 ? -2.871 5.744 -2.794 1.00 95.00 73 LEU A N 1
ATOM 554 C CA . LEU A 1 73 ? -2.595 5.511 -4.217 1.00 95.00 73 LEU A CA 1
ATOM 555 C C . LEU A 1 73 ? -1.422 6.352 -4.724 1.00 95.00 73 LEU A C 1
ATOM 557 O O . LEU A 1 73 ? -0.593 5.842 -5.480 1.00 95.00 73 LEU A O 1
ATOM 561 N N . LYS A 1 74 ? -1.327 7.616 -4.294 1.00 94.62 74 LYS A N 1
ATOM 562 C CA . LYS A 1 74 ? -0.201 8.495 -4.622 1.00 94.62 74 LYS A CA 1
ATOM 563 C C . LYS A 1 74 ? 1.117 7.904 -4.120 1.00 94.62 74 LYS A C 1
ATOM 565 O O . LYS A 1 74 ? 2.047 7.762 -4.907 1.00 94.62 74 LYS A O 1
ATOM 570 N N . VAL A 1 75 ? 1.180 7.499 -2.853 1.00 95.62 75 VAL A N 1
ATOM 571 C CA . VAL A 1 75 ? 2.408 6.949 -2.259 1.00 95.62 75 VAL A CA 1
ATOM 572 C C . VAL A 1 75 ? 2.805 5.625 -2.926 1.00 95.62 75 VAL A C 1
ATOM 574 O O . VAL A 1 75 ? 3.974 5.401 -3.239 1.00 95.62 75 VAL A O 1
ATOM 577 N N . VAL A 1 76 ? 1.835 4.756 -3.229 1.00 96.06 76 VAL A N 1
ATOM 578 C CA . VAL A 1 76 ? 2.092 3.507 -3.966 1.00 96.06 76 VAL A CA 1
ATOM 579 C C . VAL A 1 76 ? 2.595 3.793 -5.380 1.00 96.06 76 VAL A C 1
ATOM 581 O O . VAL A 1 76 ? 3.495 3.102 -5.849 1.00 96.06 76 VAL A O 1
ATOM 584 N N . LYS A 1 77 ? 2.076 4.819 -6.063 1.00 95.94 77 LYS A N 1
ATOM 585 C CA . LYS A 1 77 ? 2.581 5.244 -7.377 1.00 95.94 77 LYS A CA 1
ATOM 586 C C . LYS A 1 77 ? 4.044 5.681 -7.316 1.00 95.94 77 LYS A C 1
ATOM 588 O O . LYS A 1 77 ? 4.808 5.335 -8.211 1.00 95.94 77 LYS A O 1
ATOM 593 N N . GLU A 1 78 ? 4.409 6.428 -6.280 1.00 95.81 78 GLU A N 1
ATOM 594 C CA . GLU A 1 78 ? 5.755 6.979 -6.093 1.00 95.81 78 GLU A CA 1
ATOM 595 C C . GLU A 1 78 ? 6.786 5.891 -5.762 1.00 95.81 78 GLU A C 1
ATOM 597 O O . GLU A 1 78 ? 7.876 5.879 -6.332 1.00 95.81 78 GLU A O 1
ATOM 602 N N . HIS A 1 79 ? 6.441 4.941 -4.889 1.00 96.56 79 HIS A N 1
ATOM 603 C CA . HIS A 1 79 ? 7.411 3.966 -4.376 1.00 96.56 79 HIS A CA 1
ATOM 604 C C . HIS A 1 79 ? 7.283 2.557 -4.971 1.00 96.56 79 HIS A C 1
ATOM 606 O O . HIS A 1 79 ? 8.239 1.784 -4.913 1.00 96.56 79 HIS A O 1
ATOM 612 N N . ALA A 1 80 ? 6.145 2.220 -5.580 1.00 96.00 80 ALA A N 1
ATOM 613 C CA . ALA A 1 80 ? 5.889 0.941 -6.246 1.00 96.00 80 ALA A CA 1
ATOM 614 C C . ALA A 1 80 ? 5.038 1.129 -7.525 1.00 96.00 80 ALA A C 1
ATOM 616 O O . ALA A 1 80 ? 3.924 0.597 -7.623 1.00 96.00 80 ALA A O 1
ATOM 617 N N . PRO A 1 81 ? 5.552 1.836 -8.551 1.00 94.38 81 PRO A N 1
ATOM 618 C CA . PRO A 1 81 ? 4.788 2.182 -9.755 1.00 94.38 81 PRO A CA 1
ATOM 619 C C . PRO A 1 81 ? 4.215 0.963 -10.488 1.00 94.38 81 PRO A C 1
ATOM 621 O O . PRO A 1 81 ? 3.132 1.041 -11.062 1.00 94.38 81 PRO A O 1
ATOM 624 N N . LEU A 1 82 ? 4.883 -0.195 -10.426 1.00 93.19 82 LEU A N 1
ATOM 625 C CA . LEU A 1 82 ? 4.374 -1.444 -11.004 1.00 93.19 82 LEU A CA 1
ATOM 626 C C . LEU A 1 82 ? 3.098 -1.943 -10.309 1.00 93.19 82 LEU A C 1
ATOM 628 O O . LEU A 1 82 ? 2.195 -2.451 -10.974 1.00 93.19 82 LEU A O 1
ATOM 632 N N . VAL A 1 83 ? 3.002 -1.778 -8.985 1.00 94.00 83 VAL A N 1
ATOM 633 C CA . VAL A 1 83 ? 1.795 -2.116 -8.214 1.00 94.00 83 VAL A CA 1
ATOM 634 C C . VAL A 1 83 ? 0.671 -1.165 -8.608 1.00 94.00 83 VAL A C 1
ATOM 636 O O . VAL A 1 83 ? -0.395 -1.623 -9.013 1.00 94.00 83 VAL A O 1
ATOM 639 N N . HIS A 1 84 ? 0.938 0.145 -8.599 1.00 94.12 84 HIS A N 1
ATOM 640 C CA . HIS A 1 84 ? -0.030 1.159 -9.020 1.00 94.12 84 HIS A CA 1
ATOM 641 C C . HIS A 1 84 ? -0.545 0.922 -10.448 1.00 94.12 84 HIS A C 1
ATOM 643 O O . HIS A 1 84 ? -1.752 0.904 -10.680 1.00 94.12 84 HIS A O 1
ATOM 649 N N . ASN A 1 85 ? 0.350 0.682 -11.410 1.00 92.00 85 ASN A N 1
ATOM 650 C CA . ASN A 1 85 ? -0.014 0.465 -12.811 1.00 92.00 85 ASN A CA 1
ATOM 651 C C . ASN A 1 85 ? -0.885 -0.775 -13.002 1.00 92.00 85 ASN A C 1
ATOM 653 O O . ASN A 1 85 ? -1.807 -0.746 -13.818 1.00 92.00 85 ASN A O 1
ATOM 657 N N . LYS A 1 86 ? -0.635 -1.842 -12.234 1.00 90.44 86 LYS A N 1
ATOM 658 C CA . LYS A 1 86 ? -1.477 -3.039 -12.254 1.00 90.44 86 LYS A CA 1
ATOM 659 C C . LYS A 1 86 ? -2.897 -2.740 -11.766 1.00 90.44 86 LYS A C 1
ATOM 661 O O . LYS A 1 86 ? -3.853 -3.250 -12.342 1.00 90.44 86 LYS A O 1
ATOM 666 N N . ILE A 1 87 ? -3.035 -1.899 -10.742 1.00 88.62 87 ILE A N 1
ATOM 667 C CA . ILE A 1 87 ? -4.333 -1.521 -10.169 1.00 88.62 87 ILE A CA 1
ATOM 668 C C . ILE A 1 87 ? -5.087 -0.588 -11.119 1.00 88.62 87 ILE A C 1
ATOM 670 O O . ILE A 1 87 ? -6.226 -0.868 -11.483 1.00 88.62 87 ILE A O 1
ATOM 674 N N . CYS A 1 88 ? -4.446 0.491 -11.577 1.00 86.69 88 CYS A N 1
ATOM 675 C CA . CYS A 1 88 ? -5.089 1.471 -12.454 1.00 86.69 88 CYS A CA 1
ATOM 676 C C . CYS A 1 88 ? -5.134 1.028 -13.925 1.00 86.69 88 CYS A C 1
ATOM 678 O O . CYS A 1 88 ? -5.547 1.812 -14.777 1.00 86.69 88 CYS A O 1
ATOM 680 N N . ARG A 1 89 ? -4.700 -0.201 -14.249 1.00 86.31 89 ARG A N 1
ATOM 681 C CA . ARG A 1 89 ? -4.636 -0.743 -15.620 1.00 86.31 89 ARG A CA 1
ATOM 682 C C . ARG A 1 89 ? -3.916 0.210 -16.587 1.00 86.31 89 ARG A C 1
ATOM 684 O O . ARG A 1 89 ? -4.402 0.493 -17.676 1.00 86.31 89 ARG A O 1
ATOM 691 N N . GLY A 1 90 ? -2.791 0.769 -16.140 1.00 74.12 90 GLY A N 1
ATOM 692 C CA . GLY A 1 90 ? -1.995 1.742 -16.898 1.00 74.12 90 GLY A CA 1
ATOM 693 C C . GLY A 1 90 ? -2.549 3.174 -16.941 1.00 74.12 90 GLY A C 1
ATOM 694 O O . GLY A 1 90 ? -1.914 4.045 -17.528 1.00 74.12 90 GLY A O 1
ATOM 695 N N . ARG A 1 91 ? -3.696 3.462 -16.309 1.00 76.25 91 ARG A N 1
ATOM 696 C CA . ARG A 1 91 ? -4.244 4.826 -16.222 1.00 76.25 91 ARG A CA 1
ATOM 697 C C . ARG A 1 91 ? -3.520 5.658 -15.162 1.00 76.25 91 ARG A C 1
ATOM 699 O O . ARG A 1 91 ? -3.034 5.150 -14.153 1.00 76.25 91 ARG A O 1
ATOM 706 N N . THR A 1 92 ? -3.521 6.975 -15.358 1.00 71.12 92 THR A N 1
ATOM 707 C CA . THR A 1 92 ? -2.941 7.945 -14.413 1.00 71.12 92 THR A CA 1
ATOM 708 C C . THR A 1 92 ? -3.742 8.090 -13.120 1.00 71.12 92 THR A C 1
ATOM 710 O O . THR A 1 92 ? -3.160 8.472 -12.104 1.00 71.12 92 THR A O 1
ATOM 713 N N . LYS A 1 93 ? -5.046 7.779 -13.154 1.00 75.44 93 LYS A N 1
ATOM 714 C CA . LYS A 1 93 ? -5.964 7.773 -12.009 1.00 75.44 93 LYS A CA 1
ATOM 715 C C . LYS A 1 93 ? -6.716 6.444 -11.923 1.00 75.44 93 LYS A C 1
ATOM 717 O O . LYS A 1 93 ? -7.170 5.910 -12.935 1.00 75.44 93 LYS A O 1
ATOM 722 N N . CYS A 1 94 ? -6.903 5.966 -10.700 1.00 81.38 94 CYS A N 1
ATOM 723 C CA . CYS A 1 94 ? -7.733 4.812 -10.376 1.00 81.38 94 CYS A CA 1
ATOM 724 C C . CYS A 1 94 ? -9.170 5.279 -10.079 1.00 81.38 94 CYS A C 1
ATOM 726 O O . CYS A 1 94 ? -9.515 5.549 -8.931 1.00 81.38 94 CYS A O 1
ATOM 728 N N . ILE A 1 95 ? -9.978 5.435 -11.131 1.00 74.81 95 ILE A N 1
ATOM 729 C CA . ILE A 1 95 ? -11.372 5.914 -11.038 1.00 74.81 95 ILE A CA 1
ATOM 730 C C . ILE A 1 95 ? -12.370 4.817 -10.631 1.00 74.81 95 ILE A C 1
ATOM 732 O O . ILE A 1 95 ? -13.335 5.112 -9.936 1.00 74.81 95 ILE A O 1
ATOM 736 N N . ASP A 1 96 ? -12.080 3.557 -10.963 1.00 80.12 96 ASP A N 1
ATOM 737 C CA . ASP A 1 96 ? -12.999 2.422 -10.791 1.00 80.12 96 ASP A CA 1
ATOM 738 C C . ASP A 1 96 ? -12.491 1.454 -9.708 1.00 80.12 96 ASP A C 1
ATOM 740 O O . ASP A 1 96 ? -12.242 0.274 -9.966 1.00 80.12 96 ASP A O 1
ATOM 744 N N . LEU A 1 97 ? -12.243 1.961 -8.496 1.00 86.88 97 LEU A N 1
ATOM 745 C CA . LEU A 1 97 ? -11.803 1.108 -7.388 1.00 86.88 97 LEU A CA 1
ATOM 746 C C . LEU A 1 97 ? -12.982 0.374 -6.738 1.00 86.88 97 LEU A C 1
ATOM 748 O O . LEU A 1 97 ? -14.045 0.973 -6.561 1.00 86.88 97 LEU A O 1
ATOM 752 N N . PRO A 1 98 ? -12.797 -0.891 -6.316 1.00 90.44 98 PRO A N 1
ATOM 753 C CA . PRO A 1 98 ? -13.817 -1.621 -5.576 1.00 90.44 98 PRO A CA 1
ATOM 754 C C . PRO A 1 98 ? -14.284 -0.850 -4.333 1.00 90.44 98 PRO A C 1
ATOM 756 O O . PRO A 1 98 ? -13.467 -0.370 -3.547 1.00 90.44 98 PRO A O 1
ATOM 759 N N . ALA A 1 99 ? -15.600 -0.757 -4.121 1.00 86.94 99 ALA A N 1
ATOM 760 C CA . ALA A 1 99 ? -16.171 0.008 -3.006 1.00 86.94 99 ALA A CA 1
ATOM 761 C C . ALA A 1 99 ? -15.652 -0.467 -1.634 1.00 86.94 99 ALA A C 1
ATOM 763 O O . ALA A 1 99 ? -15.398 0.334 -0.734 1.00 86.94 99 ALA A O 1
ATOM 764 N N . ASN A 1 100 ? -15.408 -1.772 -1.489 1.00 90.50 100 ASN A N 1
ATOM 765 C CA . ASN A 1 100 ? -14.858 -2.359 -0.270 1.00 90.50 100 ASN A CA 1
ATOM 766 C C . ASN A 1 100 ? -13.435 -1.880 0.057 1.00 90.50 100 ASN A C 1
ATOM 768 O O . ASN A 1 100 ? -13.066 -1.909 1.227 1.00 90.50 100 ASN A O 1
ATOM 772 N N . TRP A 1 101 ? -12.659 -1.397 -0.919 1.00 93.31 101 TRP A N 1
ATOM 773 C CA . TRP A 1 101 ? -11.317 -0.851 -0.679 1.00 93.31 101 TRP A CA 1
ATOM 774 C C . TRP A 1 101 ? -11.347 0.523 -0.007 1.00 93.31 101 TRP A C 1
ATOM 776 O O . TRP A 1 101 ? -10.329 0.956 0.526 1.00 93.31 101 TRP A O 1
ATOM 786 N N . ARG A 1 102 ? -12.505 1.193 0.002 1.00 90.69 102 ARG A N 1
ATOM 787 C CA . ARG A 1 102 ? -12.688 2.543 0.559 1.00 90.69 102 ARG A CA 1
ATOM 788 C C . ARG A 1 102 ? -13.618 2.599 1.771 1.00 90.69 102 ARG A C 1
ATOM 790 O O . ARG A 1 102 ? -13.868 3.680 2.293 1.00 90.69 102 ARG A O 1
ATOM 797 N N . ARG A 1 103 ? -14.141 1.454 2.225 1.00 90.94 103 ARG A N 1
ATOM 798 C CA . ARG A 1 103 ? -15.240 1.385 3.208 1.00 90.94 103 ARG A CA 1
ATOM 799 C C . ARG A 1 103 ? -14.941 2.024 4.571 1.00 90.94 103 ARG A C 1
ATOM 801 O O . ARG A 1 103 ? -15.882 2.377 5.268 1.00 90.94 103 ARG A O 1
ATOM 808 N N . ASN A 1 104 ? -13.668 2.154 4.954 1.00 89.69 104 ASN A N 1
ATOM 809 C CA . ASN A 1 104 ? -13.251 2.685 6.255 1.00 89.69 104 ASN A CA 1
ATOM 810 C C . ASN A 1 104 ? -12.589 4.069 6.157 1.00 89.69 104 ASN A C 1
ATOM 812 O O . ASN A 1 104 ? -11.963 4.530 7.114 1.00 89.69 104 ASN A O 1
ATOM 816 N N . ILE A 1 105 ? -12.726 4.749 5.017 1.00 84.56 105 ILE A N 1
ATOM 817 C CA . ILE A 1 105 ? -12.270 6.129 4.862 1.00 84.56 105 ILE A CA 1
ATOM 818 C C . ILE A 1 105 ? -13.369 7.049 5.378 1.00 84.56 105 ILE A C 1
ATOM 820 O O . ILE A 1 105 ? -14.448 7.150 4.796 1.00 84.56 105 ILE A O 1
ATOM 824 N N . GLN A 1 106 ? -13.086 7.745 6.475 1.00 72.94 106 GLN A N 1
ATOM 825 C CA . GLN A 1 106 ? -13.934 8.845 6.910 1.00 72.94 106 GLN A CA 1
ATOM 826 C C . GLN A 1 106 ? -13.760 9.993 5.911 1.00 72.94 106 GLN A C 1
ATOM 828 O O . GLN A 1 106 ? -12.664 10.538 5.767 1.00 72.94 106 GLN A O 1
ATOM 833 N N . ASN A 1 107 ? -14.832 10.356 5.205 1.00 61.12 107 ASN A N 1
ATOM 834 C CA . ASN A 1 107 ? -14.865 11.509 4.304 1.00 61.12 107 ASN A CA 1
ATOM 835 C C . ASN A 1 107 ? -14.826 12.820 5.111 1.00 61.12 107 ASN A C 1
ATOM 837 O O . ASN A 1 107 ? -15.778 13.590 5.113 1.00 61.12 107 ASN A O 1
ATOM 841 N N . ASN A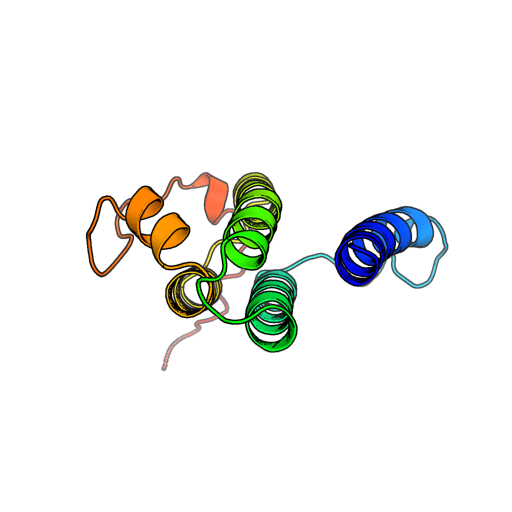 1 108 ? -13.704 13.108 5.772 1.00 51.62 108 ASN A N 1
ATOM 842 C CA . ASN A 1 108 ? -13.481 14.376 6.475 1.00 51.62 108 ASN A CA 1
ATOM 843 C C . ASN A 1 108 ? -13.023 15.498 5.526 1.00 51.62 108 ASN A C 1
ATOM 845 O O . ASN A 1 108 ? -12.601 16.561 5.971 1.00 51.62 108 ASN A O 1
ATOM 849 N N . ARG A 1 109 ? -13.138 15.307 4.202 1.00 55.69 109 ARG A N 1
ATOM 850 C CA . ARG A 1 109 ? -13.077 16.403 3.222 1.00 55.69 109 ARG A CA 1
ATOM 851 C C . ARG A 1 109 ? -14.405 17.176 3.242 1.00 55.69 109 ARG A C 1
ATOM 853 O O . ARG A 1 109 ? -15.127 17.230 2.252 1.00 55.69 109 ARG A O 1
ATOM 860 N N . THR A 1 110 ? -14.758 17.751 4.388 1.00 46.66 110 THR A N 1
ATOM 861 C CA . THR A 1 110 ? -15.798 18.776 4.474 1.00 46.66 110 THR A CA 1
ATOM 862 C C . THR A 1 110 ? -15.324 20.029 3.742 1.00 46.66 110 THR A C 1
ATOM 864 O O . THR A 1 110 ? -14.297 20.595 4.099 1.00 46.66 110 THR A O 1
ATOM 867 N N . LYS A 1 111 ? -16.089 20.390 2.702 1.00 43.88 111 LYS A N 1
ATOM 868 C CA . LYS A 1 111 ? -16.312 21.721 2.109 1.00 43.88 111 LYS A CA 1
ATOM 869 C C . LYS A 1 111 ? -15.203 22.760 2.346 1.00 43.88 111 LYS A C 1
ATOM 871 O O . LYS A 1 111 ? -15.123 23.349 3.421 1.00 43.88 111 LYS A O 1
ATOM 876 N N . LYS A 1 112 ? -14.434 23.041 1.295 1.00 33.16 112 LYS A N 1
ATOM 877 C CA . LYS A 1 112 ? -13.900 24.384 1.058 1.00 33.16 112 LYS A CA 1
ATOM 878 C C . LYS A 1 112 ? -14.731 25.026 -0.039 1.00 33.16 112 LYS A C 1
ATOM 880 O O . LYS A 1 112 ? -15.076 24.275 -0.979 1.00 33.16 112 LYS A O 1
#

Foldseek 3Di:
DVVLCVLVCVVVVLVVCCVPDPSVPDDDALVVLLVSLLCLCVVVNAQDPSSLVSNLVVVVVLQQQQHDDPSNLVSCCGRHVVSSCVQCVNDPDNPPRDNSSHVPDDPPVPDD

Radius of gyration: 14.64 Å; chains: 1; bounding box: 33×34×44 Å

pLDDT: mean 79.79, std 18.06, range [33.16, 96.56]

Sequence (112 aa):
VKAMRIATDVLHDLEKAASTTVISTVKPNQIIYGTFFQACGNLMGSGSRECTKLIKVVFDRCCQQGYVDDFVLKVVKEHAPLVHNKICRGRTKCIDLPANWRRNIQNNRTKK